Protein AF-A0A392RID7-F1 (afdb_monomer_lite)

Foldseek 3Di:
DVVVDDLCPDDVVVVGDDVDDDDPVVVVVVVVVVVVVVCVVVVVPPDDPPPPPPDDPDPPPPPDPPDPDDD

Structure (mmCIF, N/CA/C/O backbone):
data_AF-A0A392RID7-F1
#
_entry.id   AF-A0A392RID7-F1
#
loop_
_atom_site.group_PDB
_atom_site.id
_atom_site.type_symbol
_atom_site.label_atom_id
_atom_site.label_alt_id
_atom_site.label_comp_id
_atom_site.label_asym_id
_atom_site.label_entity_id
_atom_site.label_seq_id
_atom_site.pdbx_PDB_ins_code
_atom_site.Cartn_x
_atom_site.Cartn_y
_atom_site.Cartn_z
_atom_site.occupancy
_atom_site.B_iso_or_equiv
_atom_site.auth_seq_id
_atom_site.auth_comp_id
_atom_site.auth_asym_id
_atom_site.auth_atom_id
_atom_site.pdbx_PDB_model_num
ATOM 1 N N . MET A 1 1 ? -14.158 -19.279 8.564 1.00 64.19 1 MET A N 1
ATOM 2 C CA . MET A 1 1 ? -13.400 -18.435 7.611 1.00 64.19 1 MET A CA 1
ATOM 3 C C . MET A 1 1 ? -12.658 -17.259 8.245 1.00 64.19 1 MET A C 1
ATOM 5 O O . MET A 1 1 ? -11.682 -16.826 7.661 1.00 64.19 1 MET A O 1
ATOM 9 N N . LYS A 1 2 ? -13.033 -16.772 9.438 1.00 61.59 2 LYS A N 1
ATOM 10 C CA . LYS A 1 2 ? -12.365 -15.627 10.096 1.00 61.59 2 LYS A CA 1
ATOM 11 C C . LYS A 1 2 ? -10.937 -15.903 10.612 1.00 61.59 2 LYS A C 1
ATOM 13 O O . LYS A 1 2 ? -10.284 -14.981 11.063 1.00 61.59 2 LYS A O 1
ATOM 18 N N . SER A 1 3 ? -10.463 -17.151 10.570 1.00 72.75 3 SER A N 1
ATOM 19 C CA . SER A 1 3 ? -9.123 -17.550 11.037 1.00 72.75 3 SER A CA 1
ATOM 20 C C . SER A 1 3 ? -8.042 -17.505 9.954 1.00 72.75 3 SER A C 1
ATOM 22 O O . SER A 1 3 ? -6.904 -17.857 10.231 1.00 72.75 3 SER A O 1
ATOM 24 N N . LEU A 1 4 ? -8.407 -17.180 8.711 1.00 84.00 4 LEU A N 1
ATOM 25 C CA . LEU A 1 4 ? -7.473 -17.108 7.580 1.00 84.00 4 LEU A CA 1
ATOM 26 C C . LEU A 1 4 ? -6.843 -15.720 7.446 1.00 84.00 4 LEU A C 1
ATOM 28 O O . LEU A 1 4 ? -5.806 -15.577 6.810 1.00 84.00 4 LEU A O 1
ATOM 32 N N . PHE A 1 5 ? -7.485 -14.715 8.040 1.00 86.19 5 PHE A N 1
ATOM 33 C CA . PHE A 1 5 ? -7.073 -13.326 7.966 1.00 86.19 5 PHE A CA 1
ATOM 34 C C . PHE A 1 5 ? -6.690 -12.841 9.352 1.00 86.19 5 PHE A C 1
ATOM 36 O O . PHE A 1 5 ? -7.400 -13.098 10.328 1.00 86.19 5 PHE A O 1
ATOM 43 N N . ASP A 1 6 ? -5.581 -12.116 9.414 1.00 89.44 6 ASP A N 1
ATOM 44 C CA . ASP A 1 6 ? -5.215 -11.376 10.605 1.00 89.44 6 ASP A CA 1
ATOM 45 C C . ASP A 1 6 ? -6.170 -10.191 10.763 1.00 89.44 6 ASP A C 1
ATOM 47 O O . ASP A 1 6 ? -6.057 -9.169 10.086 1.00 89.44 6 ASP A O 1
ATOM 51 N N . MET A 1 7 ? -7.157 -10.355 11.644 1.00 89.31 7 MET A N 1
ATOM 52 C CA . MET A 1 7 ? -8.155 -9.323 11.899 1.00 89.31 7 MET A CA 1
ATOM 53 C C . MET A 1 7 ? -7.547 -8.061 12.506 1.00 89.31 7 MET A C 1
ATOM 55 O O . MET A 1 7 ? -8.160 -7.007 12.377 1.00 89.31 7 MET A O 1
ATOM 59 N N . ASP A 1 8 ? -6.396 -8.149 13.171 1.00 89.56 8 ASP A N 1
ATOM 60 C CA . ASP A 1 8 ? -5.796 -6.999 13.844 1.00 89.56 8 ASP A CA 1
ATOM 61 C C . ASP A 1 8 ? -5.041 -6.099 12.851 1.00 89.56 8 ASP A C 1
ATOM 63 O O . ASP A 1 8 ? -4.904 -4.903 13.102 1.00 89.56 8 ASP A O 1
ATOM 67 N N . ASN A 1 9 ? -4.649 -6.640 11.691 1.00 87.69 9 ASN A N 1
ATOM 68 C CA . ASN A 1 9 ? -3.998 -5.891 10.613 1.00 87.69 9 ASN A CA 1
ATOM 69 C C . ASN A 1 9 ? -4.918 -5.597 9.412 1.00 87.69 9 ASN A C 1
ATOM 71 O O . ASN A 1 9 ? -4.565 -4.826 8.524 1.00 87.69 9 ASN A O 1
ATOM 75 N N . LEU A 1 10 ? -6.102 -6.212 9.361 1.00 88.62 10 LEU A N 1
ATOM 76 C CA . LEU A 1 10 ? -7.077 -5.968 8.302 1.00 88.62 10 LEU A CA 1
ATOM 77 C C . LEU A 1 10 ? -7.803 -4.627 8.547 1.00 88.62 10 LEU A C 1
ATOM 79 O O . LEU A 1 10 ? -8.376 -4.455 9.631 1.00 88.62 10 LEU A O 1
ATOM 83 N N . PRO A 1 11 ? -7.831 -3.698 7.569 1.00 88.94 11 PRO A N 1
ATOM 84 C CA . PRO A 1 11 ? -8.571 -2.446 7.697 1.00 88.94 11 PRO A CA 1
ATOM 85 C C . PRO A 1 11 ? -10.050 -2.675 8.013 1.00 88.94 11 PRO A C 1
ATOM 87 O O . PRO A 1 11 ? -10.675 -3.631 7.536 1.00 88.94 11 PRO A O 1
ATOM 90 N N . SER A 1 12 ? -10.619 -1.782 8.821 1.00 88.75 12 SER A N 1
ATOM 91 C CA . SER A 1 12 ? -12.023 -1.866 9.248 1.00 88.75 12 SER A CA 1
ATOM 92 C C . SER A 1 12 ? -13.021 -1.868 8.082 1.00 88.75 12 SER A C 1
ATOM 94 O O . SER A 1 12 ? -14.046 -2.546 8.153 1.00 88.75 12 SER A O 1
ATOM 96 N N . GLU A 1 13 ? -12.677 -1.214 6.971 1.00 88.00 13 GLU A N 1
ATOM 97 C CA . GLU A 1 13 ? -13.435 -1.191 5.712 1.00 88.00 13 GLU A CA 1
ATOM 98 C C . GLU A 1 13 ? -13.650 -2.593 5.114 1.00 88.00 13 GLU A C 1
ATOM 100 O O . GLU A 1 13 ? -14.662 -2.853 4.465 1.00 88.00 13 GLU A O 1
ATOM 105 N N . PHE A 1 14 ? -12.740 -3.530 5.399 1.00 87.00 14 PHE A N 1
ATOM 106 C CA . PHE A 1 14 ? -12.824 -4.930 4.977 1.00 87.00 14 PHE A CA 1
ATOM 107 C C . PHE A 1 14 ? -13.365 -5.859 6.080 1.00 87.00 14 PHE A C 1
ATOM 109 O O . PHE A 1 14 ? -13.304 -7.083 5.957 1.00 87.00 14 PHE A O 1
ATOM 116 N N . GLY A 1 15 ? -13.901 -5.301 7.172 1.00 87.19 15 GLY A N 1
ATOM 117 C CA . GLY A 1 15 ? -14.436 -6.053 8.312 1.00 87.19 15 GLY A CA 1
ATOM 118 C C . GLY A 1 15 ? -13.385 -6.486 9.341 1.00 87.19 15 GLY A C 1
ATOM 119 O O . GLY A 1 15 ? -13.665 -7.360 10.170 1.00 87.19 15 GLY A O 1
ATOM 120 N N . GLY A 1 16 ? -12.182 -5.907 9.280 1.00 89.25 16 GLY A N 1
ATOM 121 C CA . GLY A 1 16 ? -11.124 -6.092 10.271 1.00 89.25 16 GLY A CA 1
ATOM 122 C C . GLY A 1 16 ? -11.217 -5.132 11.460 1.00 89.25 16 GLY A C 1
ATOM 123 O O . GLY A 1 16 ? -12.217 -4.438 11.649 1.00 89.25 16 GLY A O 1
ATOM 124 N N . LYS A 1 17 ? -10.180 -5.120 12.300 1.00 89.44 17 LYS A N 1
ATOM 125 C CA . LYS A 1 17 ? -10.081 -4.281 13.505 1.00 89.44 17 LYS A CA 1
ATOM 126 C C . LYS A 1 17 ? -9.046 -3.166 13.383 1.00 89.44 17 LYS A C 1
ATOM 128 O O . LYS A 1 17 ? -8.965 -2.345 14.296 1.00 89.44 17 LYS A O 1
ATOM 133 N N . ALA A 1 18 ? -8.253 -3.133 12.312 1.00 89.25 18 ALA A N 1
ATOM 134 C CA . ALA A 1 18 ? -7.263 -2.083 12.145 1.00 89.25 18 ALA A CA 1
ATOM 135 C C . ALA A 1 18 ? -7.966 -0.735 11.928 1.00 89.25 18 ALA A C 1
ATOM 137 O O . ALA A 1 18 ? -8.891 -0.615 11.121 1.00 89.25 18 ALA A O 1
ATOM 138 N N . THR A 1 19 ? -7.507 0.282 12.658 1.00 84.81 19 THR A N 1
ATOM 139 C CA . THR A 1 19 ? -7.986 1.669 12.547 1.00 84.81 19 THR A CA 1
ATOM 140 C C . THR A 1 19 ? -7.336 2.426 11.393 1.00 84.81 19 THR A C 1
ATOM 142 O O . THR A 1 19 ? -7.593 3.612 11.228 1.00 84.81 19 THR A O 1
ATOM 145 N N . LEU A 1 20 ? -6.440 1.773 10.653 1.00 80.12 20 LEU A N 1
ATOM 146 C CA . LEU A 1 20 ? -5.768 2.357 9.504 1.00 80.12 20 LEU A CA 1
ATOM 147 C C . LEU A 1 20 ? -6.762 2.466 8.341 1.00 80.12 20 LEU A C 1
ATOM 149 O O . LEU A 1 20 ? -7.413 1.476 8.000 1.00 80.12 20 LEU A O 1
ATOM 153 N N . GLU A 1 21 ? -6.870 3.662 7.769 1.00 81.69 21 GLU A N 1
ATOM 154 C CA . GLU A 1 21 ? -7.648 3.923 6.555 1.00 81.69 21 GLU A CA 1
ATOM 155 C C . GLU A 1 21 ? -6.906 3.368 5.339 1.00 81.69 21 GLU A C 1
ATOM 157 O O . GLU A 1 21 ? -5.673 3.418 5.270 1.00 81.69 21 GLU A O 1
ATOM 162 N N . TYR A 1 22 ? -7.645 2.808 4.386 1.00 84.81 22 TYR A N 1
ATOM 163 C CA . TYR A 1 22 ? -7.031 2.267 3.183 1.00 84.81 22 TYR A CA 1
ATOM 164 C C . TYR A 1 22 ? -6.747 3.378 2.161 1.00 84.81 22 TYR A C 1
ATOM 166 O O . TYR A 1 22 ? -7.650 3.876 1.491 1.00 84.81 22 TYR A O 1
ATOM 174 N N . ASP A 1 23 ? -5.471 3.742 2.003 1.00 88.94 23 ASP A N 1
ATOM 175 C CA . ASP A 1 23 ? -5.014 4.627 0.927 1.00 88.94 23 ASP A CA 1
ATOM 176 C C . ASP A 1 23 ? -4.624 3.805 -0.313 1.00 88.94 23 ASP A C 1
ATOM 178 O O . ASP A 1 23 ? -3.588 3.132 -0.369 1.00 88.94 23 ASP A O 1
ATOM 182 N N . HIS A 1 24 ? -5.479 3.872 -1.333 1.00 89.81 24 HIS A N 1
ATOM 183 C CA . HIS A 1 24 ? -5.271 3.195 -2.608 1.00 8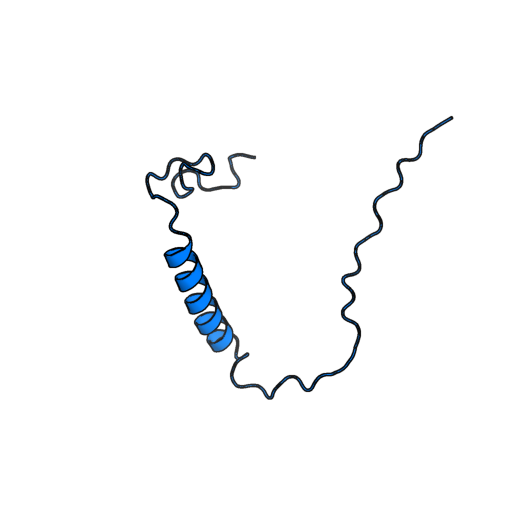9.81 24 HIS A CA 1
ATOM 184 C C . HIS A 1 24 ? -4.005 3.655 -3.346 1.00 89.81 24 HIS A C 1
ATOM 186 O O . HIS A 1 24 ? -3.349 2.833 -3.996 1.00 89.81 24 HIS A O 1
ATOM 192 N N . GLU A 1 25 ? -3.675 4.947 -3.297 1.00 93.81 25 GLU A N 1
ATOM 193 C CA . GLU A 1 25 ? -2.527 5.511 -4.011 1.00 93.81 25 GLU A CA 1
ATOM 194 C C . GLU A 1 25 ? -1.226 5.080 -3.337 1.00 93.81 25 GLU A C 1
ATOM 196 O O . GLU A 1 25 ? -0.307 4.593 -4.007 1.00 93.81 25 GLU A O 1
ATOM 201 N N . GLU A 1 26 ? -1.170 5.183 -2.008 1.00 92.44 26 GLU A N 1
ATOM 202 C CA . GLU A 1 26 ? -0.008 4.749 -1.238 1.00 92.44 26 GLU A CA 1
ATOM 203 C C . GLU A 1 26 ? 0.229 3.244 -1.392 1.00 92.44 26 GLU A C 1
ATOM 205 O O . GLU A 1 26 ? 1.355 2.824 -1.682 1.00 92.44 26 GLU A O 1
ATOM 210 N N . PHE A 1 27 ? -0.825 2.430 -1.288 1.00 89.69 27 PHE A N 1
ATOM 211 C CA . PHE A 1 27 ? -0.707 0.985 -1.446 1.00 89.69 27 PHE A CA 1
ATOM 212 C C . PHE A 1 27 ? -0.236 0.599 -2.855 1.00 89.69 27 PHE A C 1
ATOM 214 O O . PHE A 1 27 ? 0.673 -0.217 -3.003 1.00 89.69 27 PHE A O 1
ATOM 221 N N . SER A 1 28 ? -0.792 1.219 -3.902 1.00 92.75 28 SER A N 1
ATOM 222 C CA . SER A 1 28 ? -0.393 0.943 -5.292 1.00 92.75 28 SER A CA 1
ATOM 223 C C . SER A 1 28 ? 1.070 1.308 -5.556 1.00 92.75 28 SER A C 1
ATOM 225 O O . SER A 1 28 ? 1.787 0.575 -6.246 1.00 92.75 28 SER A O 1
ATOM 227 N N . ARG A 1 29 ? 1.541 2.418 -4.974 1.00 95.25 29 ARG A N 1
ATOM 228 C CA . ARG A 1 29 ? 2.950 2.817 -5.039 1.00 95.25 29 ARG A CA 1
ATOM 229 C C . ARG A 1 29 ? 3.847 1.784 -4.357 1.00 95.25 29 ARG A C 1
ATOM 231 O O . ARG A 1 29 ? 4.823 1.351 -4.966 1.00 95.25 29 ARG A O 1
ATOM 238 N N . LEU A 1 30 ? 3.499 1.359 -3.140 1.00 93.69 30 LEU A N 1
ATOM 239 C CA . LEU A 1 30 ? 4.256 0.350 -2.392 1.00 93.69 30 LEU A CA 1
ATOM 240 C C . LEU A 1 30 ? 4.329 -0.986 -3.142 1.00 93.69 30 LEU A C 1
ATOM 242 O O . LEU A 1 30 ? 5.416 -1.546 -3.265 1.00 93.69 30 LEU A O 1
ATOM 246 N N . MET A 1 31 ? 3.214 -1.454 -3.711 1.00 92.56 31 MET A N 1
ATOM 247 C CA . MET A 1 31 ? 3.181 -2.672 -4.531 1.00 92.56 31 MET A CA 1
ATOM 248 C C . MET A 1 31 ? 4.116 -2.571 -5.740 1.00 92.56 31 MET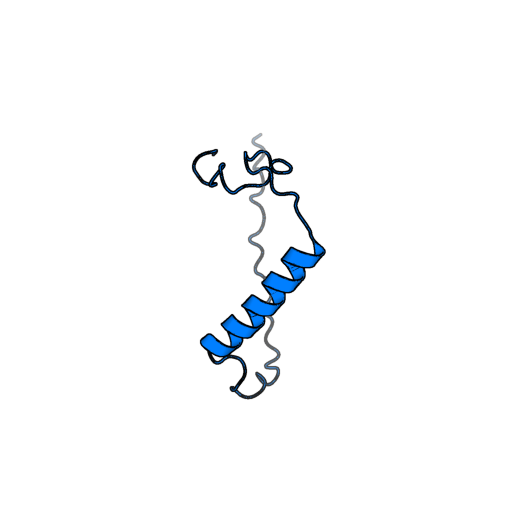 A C 1
ATOM 250 O O . MET A 1 31 ? 4.886 -3.488 -6.005 1.00 92.56 31 MET A O 1
ATOM 254 N N . THR A 1 32 ? 4.114 -1.428 -6.432 1.00 93.25 32 THR A N 1
ATOM 255 C CA . THR A 1 32 ? 4.999 -1.202 -7.586 1.00 93.25 32 THR A CA 1
ATOM 256 C C . THR A 1 32 ? 6.478 -1.226 -7.180 1.00 93.25 32 THR A C 1
ATOM 258 O O . THR A 1 32 ? 7.319 -1.800 -7.875 1.00 93.25 32 THR A O 1
ATOM 261 N N . GLU A 1 33 ? 6.823 -0.602 -6.052 1.00 94.62 33 GLU A N 1
ATOM 262 C CA . GLU A 1 33 ? 8.190 -0.606 -5.525 1.00 94.62 33 GLU A CA 1
ATOM 263 C C . GLU A 1 33 ? 8.643 -2.020 -5.124 1.00 94.62 33 GLU A C 1
ATOM 265 O O . GLU A 1 33 ? 9.789 -2.405 -5.389 1.00 94.62 33 GLU A O 1
ATOM 270 N N . ASP A 1 34 ? 7.754 -2.802 -4.509 1.00 94.31 34 ASP A N 1
ATOM 271 C CA . ASP A 1 34 ? 8.005 -4.196 -4.149 1.00 94.31 34 ASP A CA 1
ATOM 272 C C . ASP A 1 34 ? 8.150 -5.093 -5.376 1.00 94.31 34 ASP A C 1
ATOM 274 O O . ASP A 1 34 ? 9.092 -5.885 -5.412 1.00 94.31 34 ASP A O 1
ATOM 278 N N . ASP A 1 35 ? 7.334 -4.920 -6.415 1.00 91.19 35 ASP A N 1
ATOM 279 C CA . ASP A 1 35 ? 7.461 -5.657 -7.676 1.00 91.19 35 ASP A CA 1
ATOM 280 C C . ASP A 1 35 ? 8.826 -5.420 -8.328 1.00 91.19 35 ASP A C 1
ATOM 282 O O . ASP A 1 35 ? 9.498 -6.364 -8.745 1.00 91.19 35 ASP A O 1
ATOM 286 N N . VAL A 1 36 ? 9.300 -4.169 -8.357 1.00 90.75 36 VAL A N 1
ATOM 287 C CA . VAL A 1 36 ? 10.626 -3.830 -8.899 1.00 90.75 36 VAL A CA 1
ATOM 288 C C . VAL A 1 36 ? 11.744 -4.458 -8.070 1.00 90.75 36 VAL A C 1
ATOM 290 O O . VAL A 1 36 ? 12.699 -5.004 -8.631 1.00 90.75 36 VAL A O 1
ATOM 293 N N . LYS A 1 37 ? 11.663 -4.385 -6.736 1.00 92.31 37 LYS A N 1
ATOM 294 C CA . LYS A 1 37 ? 12.646 -5.028 -5.847 1.00 92.31 37 LYS A CA 1
ATOM 295 C C . LYS A 1 37 ? 12.644 -6.545 -6.031 1.00 92.31 37 LYS A C 1
ATOM 297 O O . LYS A 1 37 ? 13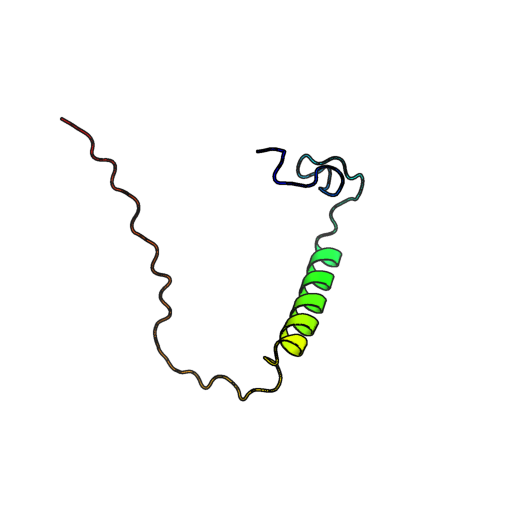.710 -7.149 -6.119 1.00 92.31 37 LYS A O 1
ATOM 302 N N . THR A 1 38 ? 11.463 -7.134 -6.150 1.00 91.00 38 THR A N 1
ATOM 303 C CA . THR A 1 38 ? 11.242 -8.570 -6.314 1.00 91.00 38 THR A CA 1
ATOM 304 C C . THR A 1 38 ? 11.776 -9.042 -7.662 1.00 91.00 38 THR A C 1
ATOM 306 O O . THR A 1 38 ? 12.580 -9.967 -7.702 1.00 91.00 38 THR A O 1
ATOM 309 N N . ALA A 1 39 ? 11.461 -8.354 -8.761 1.00 88.50 39 ALA A N 1
ATOM 310 C CA . ALA A 1 39 ? 12.006 -8.661 -10.083 1.00 88.50 39 ALA A CA 1
ATOM 311 C C . ALA A 1 39 ? 13.542 -8.630 -10.098 1.00 88.50 39 ALA A C 1
ATOM 313 O O . ALA A 1 39 ? 14.171 -9.513 -10.679 1.00 88.50 39 ALA A O 1
ATOM 314 N N . LYS A 1 40 ? 14.154 -7.648 -9.421 1.00 87.94 40 LYS A N 1
ATOM 315 C CA . LYS A 1 40 ? 15.615 -7.580 -9.261 1.00 87.94 40 LYS A CA 1
ATOM 316 C C . LYS A 1 40 ? 16.154 -8.746 -8.437 1.00 87.94 40 LYS A C 1
ATOM 318 O O . LYS A 1 40 ? 17.131 -9.362 -8.846 1.00 87.94 40 LYS A O 1
ATOM 323 N N . PHE A 1 41 ? 15.522 -9.055 -7.304 1.00 86.75 41 PHE A N 1
ATOM 324 C CA . PHE A 1 41 ? 15.919 -10.164 -6.434 1.00 86.75 41 PHE A CA 1
ATOM 325 C C . PHE A 1 41 ? 15.874 -11.513 -7.164 1.00 86.75 41 PHE A C 1
ATOM 327 O O . PHE A 1 41 ? 16.789 -12.317 -7.024 1.00 86.75 41 PHE A O 1
ATOM 334 N N . TRP A 1 42 ? 14.845 -11.734 -7.982 1.00 87.69 42 TRP A N 1
ATOM 335 C CA . TRP A 1 42 ? 14.680 -12.954 -8.775 1.00 87.69 42 TRP A CA 1
ATOM 336 C C . TRP A 1 42 ? 15.444 -12.947 -10.110 1.00 87.69 42 TRP A C 1
ATOM 338 O O . TRP A 1 42 ? 15.360 -13.924 -10.846 1.00 87.69 42 TRP A O 1
ATOM 348 N N . GLY A 1 43 ? 16.184 -11.882 -10.438 1.00 79.38 43 GLY A N 1
ATOM 349 C CA . GLY A 1 43 ? 17.025 -11.813 -11.640 1.00 79.38 43 GLY A CA 1
ATOM 350 C C . GLY A 1 43 ? 16.297 -11.494 -12.953 1.00 79.38 43 GLY A C 1
ATOM 351 O O . GLY A 1 43 ? 16.949 -11.396 -13.984 1.00 79.38 43 GLY A O 1
ATOM 352 N N . LEU A 1 44 ? 14.985 -11.230 -12.937 1.00 70.69 44 LEU A N 1
ATOM 353 C CA . LEU A 1 44 ? 14.161 -10.957 -14.133 1.00 70.69 44 LEU A CA 1
ATOM 354 C C . LEU A 1 44 ? 14.541 -9.681 -14.909 1.00 70.69 44 LEU A C 1
ATOM 356 O O . LEU A 1 44 ? 14.031 -9.460 -16.005 1.00 70.69 44 LEU A O 1
ATOM 360 N N . VAL A 1 45 ? 15.388 -8.820 -14.342 1.00 62.50 45 VAL A N 1
ATOM 361 C CA . VAL A 1 45 ? 15.738 -7.511 -14.921 1.00 62.50 45 VAL A CA 1
ATOM 362 C C . VAL A 1 45 ? 16.975 -7.577 -15.832 1.00 62.50 45 VAL A C 1
ATOM 364 O O . VAL A 1 45 ? 17.089 -6.748 -16.731 1.00 62.50 45 VAL A O 1
ATOM 367 N N . ASP A 1 4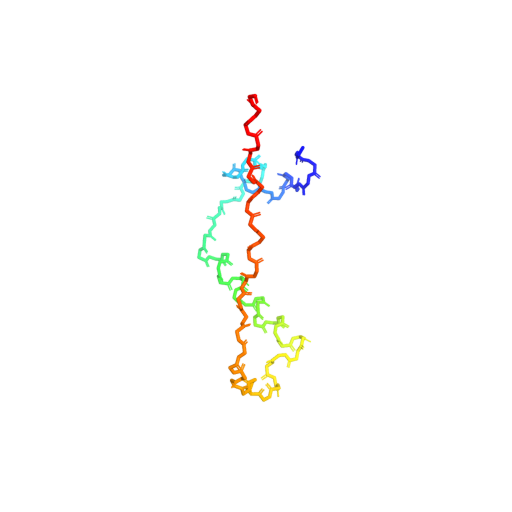6 ? 17.856 -8.572 -15.659 1.00 60.34 46 ASP A N 1
ATOM 368 C CA . ASP A 1 46 ? 19.128 -8.674 -16.404 1.00 60.34 46 ASP A CA 1
ATOM 369 C C . ASP A 1 46 ? 19.150 -9.774 -17.482 1.00 60.34 46 ASP A C 1
ATOM 371 O O . ASP A 1 46 ? 20.101 -9.877 -18.265 1.00 60.34 46 ASP A O 1
ATOM 375 N N . GLU A 1 47 ? 18.092 -10.575 -17.601 1.00 58.09 47 GLU A N 1
ATOM 376 C CA . GLU A 1 47 ? 17.999 -11.594 -18.645 1.00 58.09 47 GLU A CA 1
ATOM 377 C C . GLU A 1 47 ? 17.266 -11.010 -19.853 1.00 58.09 47 GLU A C 1
ATOM 379 O O . GLU A 1 47 ? 16.109 -10.610 -19.761 1.00 58.09 47 GLU A O 1
ATOM 384 N N . LYS A 1 48 ? 17.995 -10.923 -20.975 1.00 58.06 48 LYS A N 1
ATOM 385 C CA . LYS A 1 48 ? 17.547 -10.740 -22.370 1.00 58.06 48 LYS A CA 1
ATOM 386 C C . LYS A 1 48 ? 16.013 -10.733 -22.526 1.00 58.06 48 LYS A C 1
ATOM 388 O O . LYS A 1 48 ? 15.402 -11.720 -22.121 1.00 58.06 48 LYS A O 1
ATOM 393 N N . PRO A 1 49 ? 15.405 -9.741 -23.225 1.00 51.34 49 PRO A N 1
ATOM 394 C CA . PRO A 1 49 ? 13.961 -9.730 -23.442 1.00 51.34 49 PRO A CA 1
ATOM 395 C C . PRO A 1 49 ? 13.568 -11.111 -23.932 1.00 51.34 49 PRO A C 1
ATOM 397 O O . PRO A 1 49 ? 14.166 -11.580 -24.907 1.00 51.34 49 PRO A O 1
ATOM 400 N N . PHE A 1 50 ? 12.661 -11.773 -23.207 1.00 56.62 50 PHE A N 1
ATOM 401 C CA . PHE A 1 50 ? 12.054 -13.022 -23.629 1.00 56.62 50 PHE A CA 1
ATOM 402 C C . PHE A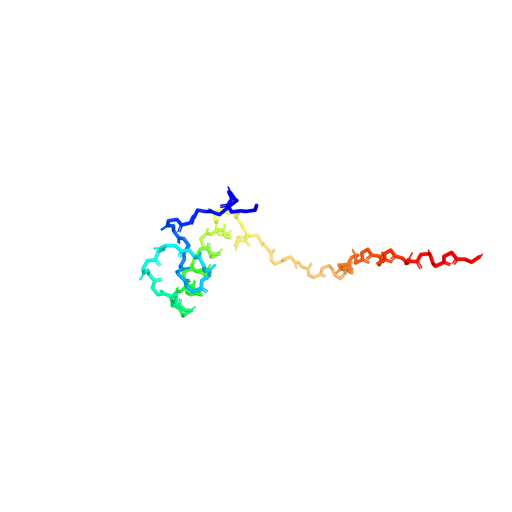 1 50 ? 11.527 -12.760 -25.029 1.00 56.62 50 PHE A C 1
ATOM 404 O O . PHE A 1 50 ? 10.473 -12.152 -25.213 1.00 56.62 50 PHE A O 1
ATOM 411 N N . ALA A 1 51 ? 12.355 -13.095 -26.018 1.00 49.12 51 ALA A N 1
ATOM 412 C CA . ALA A 1 51 ? 12.071 -12.858 -27.407 1.00 49.12 51 ALA A CA 1
ATOM 413 C C . ALA A 1 51 ? 10.737 -13.535 -27.621 1.00 49.12 51 ALA A C 1
ATOM 415 O O . ALA A 1 51 ? 10.628 -14.726 -27.324 1.00 49.12 51 ALA A O 1
ATOM 416 N N . ALA A 1 52 ? 9.751 -12.736 -28.024 1.00 53.59 52 ALA A N 1
ATOM 417 C CA . ALA A 1 52 ? 8.380 -13.131 -28.251 1.00 53.59 52 ALA A CA 1
ATOM 418 C C . ALA A 1 52 ? 8.338 -14.504 -28.929 1.00 53.59 52 ALA A C 1
ATOM 420 O O . ALA A 1 52 ? 8.419 -14.628 -30.151 1.00 53.59 52 ALA A O 1
ATOM 421 N N . LYS A 1 53 ? 8.241 -15.564 -28.129 1.00 48.03 53 LYS A N 1
ATOM 422 C CA . LYS A 1 53 ? 7.866 -16.872 -28.622 1.00 48.03 53 LYS A CA 1
ATOM 423 C C . LYS A 1 53 ? 6.360 -16.846 -28.566 1.00 48.03 53 LYS A C 1
ATOM 425 O O . LYS A 1 53 ? 5.761 -17.192 -27.556 1.00 48.03 53 LYS A O 1
ATOM 430 N N . ASN A 1 54 ? 5.782 -16.354 -29.661 1.00 56.03 54 ASN A N 1
ATOM 431 C CA . ASN A 1 54 ? 4.415 -16.656 -30.055 1.00 56.03 54 ASN A CA 1
ATOM 432 C C . ASN A 1 54 ? 4.139 -18.130 -29.740 1.00 56.03 54 ASN A C 1
ATOM 434 O O . ASN A 1 54 ? 4.635 -19.028 -30.418 1.00 56.03 54 ASN A O 1
ATOM 438 N N . GLY A 1 55 ? 3.379 -18.362 -28.686 1.00 52.91 55 GLY A N 1
ATOM 439 C CA . GLY A 1 55 ? 3.001 -19.680 -28.223 1.00 52.91 55 GLY A CA 1
ATOM 440 C C . GLY A 1 55 ? 1.879 -19.462 -27.239 1.00 52.91 55 GLY A C 1
ATOM 441 O O . GLY A 1 55 ? 2.140 -19.142 -26.089 1.00 52.91 55 GLY A O 1
ATOM 442 N N . HIS A 1 56 ? 0.653 -19.504 -27.756 1.00 58.03 56 HIS A N 1
ATOM 443 C CA . HIS A 1 56 ? -0.604 -19.373 -27.032 1.00 58.03 56 HIS A CA 1
ATOM 444 C C . HIS A 1 56 ? -0.491 -19.781 -25.557 1.00 58.03 56 HIS A C 1
ATOM 446 O O . HIS A 1 56 ? -0.478 -20.968 -25.246 1.00 58.03 56 HIS A O 1
ATOM 452 N N . SER A 1 57 ? -0.462 -18.801 -24.655 1.00 58.25 57 SER A N 1
ATOM 453 C CA . SER A 1 57 ? -0.802 -19.039 -23.255 1.00 58.25 57 SER A CA 1
ATOM 454 C C . SER A 1 57 ? -2.287 -18.731 -23.118 1.00 58.25 57 SER A C 1
ATOM 456 O O . SER A 1 57 ? -2.699 -17.683 -22.626 1.00 58.25 57 SER A O 1
ATOM 458 N N . GLY A 1 58 ? -3.101 -19.604 -23.715 1.00 53.69 58 GLY A N 1
ATOM 459 C CA . GLY A 1 58 ? -4.520 -19.636 -23.407 1.00 53.69 58 GLY A CA 1
ATOM 460 C C . GLY A 1 58 ? -4.632 -20.086 -21.961 1.00 53.69 58 GLY A C 1
ATOM 461 O O . GLY A 1 58 ? -4.179 -21.180 -21.633 1.00 53.69 58 GLY A O 1
ATOM 462 N N . ALA A 1 59 ? -5.185 -19.241 -21.095 1.00 60.94 59 ALA A N 1
ATOM 463 C CA . ALA A 1 59 ? -5.652 -19.710 -19.804 1.00 60.94 59 ALA A CA 1
ATOM 464 C C . ALA A 1 59 ? -6.677 -20.814 -20.091 1.00 60.94 59 ALA A C 1
ATOM 466 O O . ALA A 1 59 ? -7.750 -20.540 -20.631 1.00 60.94 59 ALA A O 1
ATOM 467 N N . GLU A 1 60 ? -6.313 -22.065 -19.814 1.00 57.84 60 GLU A N 1
ATOM 468 C CA . GLU A 1 60 ? -7.247 -23.183 -19.819 1.00 57.84 60 GLU A CA 1
ATOM 469 C C . GLU A 1 60 ? -8.218 -22.942 -18.662 1.00 57.84 60 GLU A C 1
ATOM 471 O O . GLU A 1 60 ? -7.987 -23.331 -17.519 1.00 57.84 60 GLU A O 1
ATOM 476 N N . VAL A 1 61 ? -9.281 -22.190 -18.940 1.00 65.19 61 VAL A N 1
ATOM 477 C CA . VAL A 1 61 ? -10.418 -22.092 -18.036 1.00 65.19 61 VAL A CA 1
ATOM 478 C C . VAL A 1 61 ? -11.110 -23.444 -18.117 1.00 65.19 61 VAL A C 1
ATOM 480 O O . VAL A 1 61 ? -11.687 -23.790 -19.150 1.00 65.19 61 VAL A O 1
ATOM 483 N N . ALA A 1 62 ? -10.991 -24.229 -17.047 1.00 62.34 62 ALA A N 1
ATOM 484 C CA . ALA A 1 62 ? -11.714 -25.482 -16.901 1.00 62.34 62 ALA A CA 1
ATOM 485 C C . ALA A 1 62 ? -13.210 -25.228 -17.177 1.00 62.34 62 ALA A C 1
ATOM 487 O O . ALA A 1 62 ? -13.771 -24.292 -16.598 1.00 62.34 62 ALA A O 1
ATOM 488 N N . PRO A 1 63 ? -13.864 -25.998 -18.066 1.00 62.12 63 PRO A N 1
ATOM 489 C CA . PRO A 1 63 ? -15.278 -25.797 -18.342 1.00 62.12 63 PRO A CA 1
ATOM 490 C C . PRO A 1 63 ? -16.086 -26.012 -17.060 1.00 62.12 63 PRO A C 1
ATOM 492 O O . PRO A 1 63 ? -15.849 -26.971 -16.319 1.00 62.12 63 PRO A O 1
ATOM 495 N N . GLU A 1 64 ? -17.025 -25.103 -16.792 1.00 64.31 64 GLU A N 1
ATOM 496 C CA . GLU A 1 64 ? -17.908 -25.193 -15.630 1.00 64.31 64 GLU A CA 1
ATOM 497 C C . GLU A 1 64 ? -18.643 -26.546 -15.617 1.00 64.31 64 GLU A C 1
ATOM 499 O O . GLU A 1 64 ? -19.088 -27.019 -16.671 1.00 64.31 64 GLU A O 1
ATOM 504 N N . PRO A 1 65 ? -18.781 -27.198 -14.447 1.00 62.84 65 PRO A N 1
ATOM 505 C CA . PRO A 1 65 ? -19.489 -28.463 -14.352 1.00 62.84 65 PRO A CA 1
ATOM 506 C C . PRO A 1 65 ? -20.953 -28.247 -14.736 1.00 62.84 65 PRO A C 1
ATOM 508 O O . PRO A 1 65 ? -21.706 -27.576 -14.031 1.00 62.84 65 PRO A O 1
ATOM 511 N N . VAL A 1 66 ? -21.362 -28.834 -15.862 1.00 59.50 66 VAL A N 1
ATOM 512 C CA . VAL A 1 66 ? -22.762 -28.844 -16.287 1.00 59.50 66 VAL A CA 1
ATOM 513 C C . VAL A 1 66 ? -23.603 -29.509 -15.198 1.00 59.50 66 VAL A C 1
ATOM 515 O O . VAL A 1 66 ? -23.429 -30.687 -14.880 1.00 59.50 66 VAL A O 1
ATOM 518 N N . ALA A 1 67 ? -24.509 -28.741 -14.593 1.00 60.53 67 ALA A N 1
ATOM 519 C CA . ALA A 1 67 ? -25.503 -29.270 -13.676 1.00 60.53 67 ALA A CA 1
ATOM 520 C C . ALA A 1 67 ? -26.369 -30.281 -14.440 1.00 60.53 67 ALA A C 1
ATOM 522 O O . ALA A 1 67 ? -27.165 -29.915 -15.304 1.00 60.53 67 ALA A O 1
ATOM 523 N N . SER A 1 68 ? -26.177 -31.567 -14.148 1.00 56.97 68 SER A N 1
ATOM 524 C CA . SER A 1 68 ? -27.015 -32.636 -14.678 1.00 56.97 68 SER A CA 1
ATOM 525 C C . SER A 1 68 ? -28.372 -32.545 -13.985 1.00 56.97 68 SER A C 1
ATOM 527 O O . SER A 1 68 ? -28.535 -32.955 -12.836 1.00 56.97 68 SER A O 1
ATOM 529 N N . ILE A 1 69 ? -29.332 -31.914 -14.658 1.00 57.19 69 ILE A N 1
ATOM 530 C CA . ILE A 1 69 ? -30.722 -31.904 -14.219 1.00 57.19 69 ILE A CA 1
ATOM 531 C C . ILE A 1 69 ? -31.267 -33.303 -14.506 1.00 57.19 69 ILE A C 1
ATOM 533 O O . ILE A 1 69 ? -31.419 -33.700 -15.659 1.00 57.19 69 ILE A O 1
ATOM 537 N N . VAL A 1 70 ? -31.490 -34.061 -13.437 1.00 50.50 70 VAL A N 1
ATOM 538 C CA . VAL A 1 70 ? -32.171 -35.357 -13.454 1.00 50.50 70 VAL A CA 1
ATOM 539 C C . VAL A 1 70 ? -33.607 -35.174 -13.956 1.00 50.50 70 VAL A C 1
ATOM 541 O O . VAL A 1 70 ? -34.331 -34.293 -13.486 1.00 50.50 70 VAL A O 1
ATOM 544 N N . SER A 1 71 ? -34.041 -36.039 -14.870 1.00 50.28 71 SER A N 1
ATOM 545 C CA . SER A 1 71 ? -35.4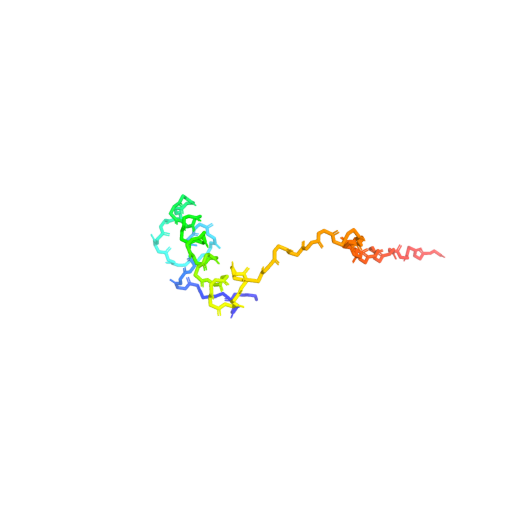46 -36.429 -15.047 1.00 50.28 71 SER A CA 1
ATOM 546 C C . SER A 1 71 ? -35.519 -37.898 -15.420 1.00 50.28 71 SER A C 1
ATOM 548 O O . SER A 1 71 ? -34.675 -38.329 -16.235 1.00 50.28 71 SER A O 1
#

Radius of gyration: 21.07 Å; chains: 1; bounding box: 55×42×44 Å

InterPro domains:
  IPR036865 CRAL-TRIO lipid binding domain superfamily [SSF52087] (3-36)
  IPR052578 Phosphatidylinositol Transfer CRAL-TRIO Domain-Containing Protein [PTHR45824] (1-47)

Organism: NCBI:txid97028

pLDDT: mean 75.73, std 15.8, range [48.03, 95.25]

Sequence (71 aa):
MKSLFDMDNLPSEFGGKATLEYDHEEFSRLMTEDDVKTAKFWGLVDEKPFAAKNGHSGAEVAPEPVASIVS

Secondary structure (DSSP, 8-state):
-TTSS-TTTSBGGGT-SB-----HHHHHHHHHHHHHHHHHHTTTTTS--------------PPP-------